Protein AF-A0A2T7CM44-F1 (afdb_monomer_lite)

Secondary structure (DSSP, 8-state):
---SSS-THHHHHHHHTT---SS-EEEPPPTTS-S--EEE--HHHIIIIISTTS-HHHHHHHHHH---B---HHHHHHSPPPPIIIIITS-------TT-SSS-HHHHHHHHHHTTGGGT--------

InterPro domains:
  IPR029058 Alpha/Beta hydrolase fold [G3DSA:3.40.50.1820] (1-124)
  IPR045889 Methylesterase/Alpha-hydroxynitrile lyase [PTHR10992] (1-114)

Sequence (128 aa):
MPDCTSPPGHVLLQGANRESQMDNETKPQDGDGKLPASFMFGPQFTEQNIYQLCSKEDITLAKSLKRIGSVFLEDLQVMEPLSMDRYGSVRKVYIVCKQDWTLPEEFQRWMVERTGFLNRGIRLYVSL

Foldseek 3Di:
DAAQQAQRLPLVVVLVVPDDPDVKDWDPQDPVNPRHIKIWQDLVCCCVAVQVVHDPVVSVVCVVPTDIDHPSSVVSRPDHGDHCVPPVVDADEAEAACRHRSQHSVSSVVVCVVRVCVPPYDYDHDHD

pLDDT: mean 85.15, std 14.69, range [34.69, 98.19]

Structure (mmCIF, N/CA/C/O backbone):
data_AF-A0A2T7CM44-F1
#
_entry.id   AF-A0A2T7CM44-F1
#
loop_
_atom_site.group_PDB
_atom_site.id
_atom_site.type_symbol
_atom_site.label_atom_id
_atom_site.label_alt_id
_atom_site.label_comp_id
_atom_site.label_asym_id
_atom_site.label_entity_id
_atom_site.label_seq_id
_atom_site.pdbx_PDB_ins_code
_atom_site.Cartn_x
_atom_site.Cartn_y
_atom_site.Cartn_z
_atom_site.occupancy
_atom_site.B_iso_or_equiv
_atom_site.auth_seq_id
_atom_site.auth_comp_id
_atom_site.auth_asym_id
_atom_site.auth_atom_id
_atom_site.pdbx_PDB_model_num
ATOM 1 N N . MET A 1 1 ? -0.786 -1.127 -8.371 1.00 83.75 1 MET A N 1
ATOM 2 C CA . MET A 1 1 ? 0.181 -2.050 -8.994 1.00 83.75 1 MET A CA 1
ATOM 3 C C . MET A 1 1 ? 0.943 -1.300 -10.077 1.00 83.75 1 MET A C 1
ATOM 5 O O . MET A 1 1 ? 0.271 -0.726 -10.926 1.00 83.75 1 MET A O 1
ATOM 9 N N . PRO A 1 2 ? 2.286 -1.264 -10.031 1.00 88.62 2 PRO A N 1
ATOM 10 C CA . PRO A 1 2 ? 3.113 -0.590 -11.036 1.00 88.62 2 PRO A CA 1
ATOM 11 C C . PRO A 1 2 ? 2.982 -1.204 -12.435 1.00 88.62 2 PRO A C 1
ATOM 13 O O . PRO A 1 2 ? 2.777 -2.413 -12.565 1.00 88.62 2 PRO A O 1
ATOM 16 N N . ASP A 1 3 ? 3.139 -0.381 -13.470 1.00 89.69 3 ASP A N 1
ATOM 17 C CA . ASP A 1 3 ? 3.302 -0.833 -14.856 1.00 89.69 3 ASP A CA 1
ATOM 18 C C . ASP A 1 3 ? 4.791 -0.859 -15.272 1.00 89.69 3 ASP A C 1
ATOM 20 O O . ASP A 1 3 ? 5.680 -0.610 -14.459 1.00 89.69 3 ASP A O 1
ATOM 24 N N . CYS A 1 4 ? 5.063 -1.228 -16.527 1.00 91.75 4 CYS A N 1
ATOM 25 C CA . CYS A 1 4 ? 6.420 -1.316 -17.090 1.00 91.75 4 CYS A CA 1
ATOM 26 C C . CYS A 1 4 ? 6.811 -0.117 -17.970 1.00 91.75 4 CYS A C 1
ATOM 28 O O . CYS A 1 4 ? 7.817 -0.160 -18.672 1.00 91.75 4 CYS A O 1
ATOM 30 N N . THR A 1 5 ? 5.978 0.916 -18.000 1.00 91.75 5 THR A N 1
ATOM 31 C CA . THR A 1 5 ? 6.087 2.076 -18.900 1.00 91.75 5 THR A CA 1
ATOM 32 C C . THR A 1 5 ? 6.280 3.390 -18.152 1.00 91.75 5 THR A C 1
ATOM 34 O O . THR A 1 5 ? 6.637 4.393 -18.756 1.00 91.75 5 THR A O 1
ATOM 37 N N . SER A 1 6 ? 6.021 3.395 -16.848 1.00 93.19 6 SER A N 1
ATOM 38 C CA . SER A 1 6 ? 6.094 4.547 -15.957 1.00 93.19 6 SER A CA 1
ATOM 39 C C . SER A 1 6 ? 6.931 4.200 -14.721 1.00 93.19 6 SER A C 1
ATOM 41 O O . SER A 1 6 ? 6.983 3.025 -14.337 1.00 93.19 6 SER A O 1
ATOM 43 N N . PRO A 1 7 ? 7.547 5.197 -14.060 1.00 94.75 7 PRO A N 1
ATOM 44 C CA . PRO A 1 7 ? 8.173 4.998 -12.758 1.00 94.75 7 PRO A CA 1
ATOM 45 C C . PRO A 1 7 ? 7.200 4.353 -11.758 1.00 94.75 7 PRO A C 1
ATOM 47 O O . PRO A 1 7 ? 6.008 4.694 -11.762 1.00 94.75 7 PRO A O 1
ATOM 50 N N . PRO A 1 8 ? 7.662 3.455 -10.867 1.00 92.62 8 PRO A N 1
ATOM 51 C CA . PRO A 1 8 ? 6.793 2.789 -9.894 1.00 92.62 8 PRO A CA 1
ATOM 52 C C . PRO A 1 8 ? 5.971 3.752 -9.023 1.00 92.62 8 PRO A C 1
ATOM 54 O O . PRO A 1 8 ? 4.828 3.441 -8.673 1.00 92.62 8 PRO A O 1
ATOM 57 N N . GLY A 1 9 ? 6.518 4.935 -8.721 1.00 91.50 9 GLY A N 1
ATOM 58 C CA . GLY A 1 9 ? 5.856 5.978 -7.934 1.00 91.50 9 GLY A CA 1
ATOM 59 C C . GLY A 1 9 ? 4.627 6.601 -8.607 1.00 91.50 9 GLY A C 1
ATOM 60 O O . GLY A 1 9 ? 3.783 7.171 -7.917 1.00 91.50 9 GLY A O 1
ATOM 61 N N . HIS A 1 10 ? 4.459 6.448 -9.928 1.00 91.25 10 HIS A N 1
ATOM 62 C CA . HIS A 1 10 ? 3.343 7.036 -10.685 1.00 91.25 10 HIS A CA 1
ATOM 63 C C . HIS A 1 10 ? 1.969 6.610 -10.148 1.00 91.25 10 HIS A C 1
ATOM 65 O O . HIS A 1 10 ? 1.040 7.411 -10.049 1.00 91.25 10 HIS A O 1
ATOM 71 N N . VAL A 1 11 ? 1.834 5.340 -9.764 1.00 88.75 11 VAL A N 1
ATOM 72 C CA . VAL A 1 11 ? 0.575 4.809 -9.223 1.00 88.75 11 VAL A CA 1
ATOM 73 C C . VAL A 1 11 ? 0.298 5.358 -7.824 1.00 88.75 11 VAL A C 1
ATOM 75 O O . VAL A 1 11 ? -0.851 5.658 -7.510 1.00 88.75 11 VAL A O 1
ATOM 78 N N . LEU A 1 12 ? 1.337 5.531 -7.006 1.00 87.56 12 LEU A N 1
ATOM 79 C CA . LEU A 1 12 ? 1.209 6.074 -5.654 1.00 87.56 12 LEU A CA 1
ATOM 80 C C . LEU A 1 12 ? 0.782 7.544 -5.684 1.00 87.56 12 LEU A C 1
ATOM 82 O O . LEU A 1 12 ? -0.133 7.917 -4.960 1.00 87.56 12 LEU A O 1
ATOM 86 N N . LEU A 1 13 ? 1.356 8.349 -6.584 1.00 86.44 13 LEU A N 1
ATOM 87 C CA . LEU A 1 13 ? 0.928 9.734 -6.816 1.00 86.44 13 LEU A CA 1
ATOM 88 C C . LEU A 1 13 ? -0.556 9.834 -7.179 1.00 86.44 13 LEU A C 1
ATOM 90 O O . LEU A 1 13 ? -1.283 10.685 -6.666 1.00 86.44 13 LEU A O 1
ATOM 94 N N . GLN A 1 14 ? -1.018 8.948 -8.062 1.00 84.50 14 GLN A N 1
ATOM 95 C CA . GLN A 1 14 ? -2.410 8.947 -8.495 1.00 84.50 14 GLN A CA 1
ATOM 96 C C . GLN A 1 14 ? -3.377 8.584 -7.357 1.00 84.50 14 GLN A C 1
ATOM 98 O O . GLN A 1 14 ? -4.503 9.088 -7.351 1.00 84.50 14 GLN A O 1
ATOM 103 N N . GLY A 1 15 ? -2.940 7.724 -6.430 1.00 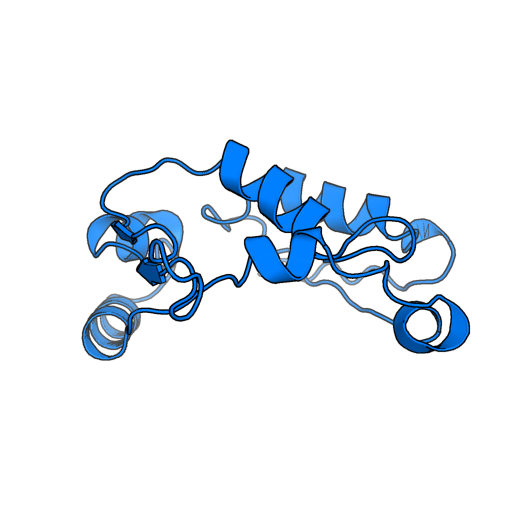77.12 15 GLY A N 1
ATOM 104 C CA . GLY A 1 15 ? -3.684 7.343 -5.229 1.00 77.12 15 GLY A CA 1
ATOM 105 C C . GLY A 1 15 ? -3.680 8.435 -4.159 1.00 77.12 15 GLY A C 1
ATOM 106 O O . GLY A 1 15 ? -4.745 8.811 -3.684 1.00 77.12 15 GLY A O 1
ATOM 107 N N . ALA A 1 16 ? -2.516 9.019 -3.860 1.00 70.12 16 ALA A N 1
ATOM 108 C CA . ALA A 1 16 ? -2.359 10.072 -2.853 1.00 70.12 16 ALA A CA 1
ATOM 109 C C . ALA A 1 16 ? -3.234 11.304 -3.140 1.00 70.12 16 ALA A C 1
ATOM 111 O O . ALA A 1 16 ? -3.832 11.866 -2.229 1.00 70.12 16 ALA A O 1
ATOM 112 N N . ASN A 1 17 ? -3.405 11.671 -4.415 1.00 61.06 17 ASN A N 1
ATOM 113 C CA . ASN A 1 17 ? -4.307 12.759 -4.823 1.00 61.06 17 ASN A CA 1
ATOM 114 C C . ASN A 1 17 ? -5.797 12.496 -4.512 1.00 61.06 17 ASN A C 1
ATOM 116 O O . ASN A 1 17 ? -6.626 13.381 -4.721 1.00 61.06 17 ASN A O 1
ATOM 120 N N . ARG A 1 18 ? -6.158 11.280 -4.086 1.00 58.12 18 ARG A N 1
ATOM 121 C CA . ARG A 1 18 ? -7.535 10.849 -3.810 1.00 58.12 18 ARG A CA 1
ATOM 122 C C . ARG A 1 18 ? -7.793 10.563 -2.330 1.00 58.12 18 ARG A C 1
ATOM 124 O O . ARG A 1 18 ? -8.949 10.359 -1.970 1.00 58.12 18 ARG A O 1
ATOM 131 N N . GLU A 1 19 ? -6.764 10.527 -1.486 1.00 60.59 19 GLU A N 1
ATOM 132 C CA . GLU A 1 19 ? -6.920 10.186 -0.071 1.00 60.59 19 GLU A CA 1
ATOM 133 C C . GLU A 1 19 ? -7.380 11.397 0.755 1.00 60.59 19 GLU A C 1
ATOM 135 O O . GLU A 1 19 ? -6.821 12.490 0.679 1.00 60.59 19 GLU A O 1
ATOM 140 N N . SER A 1 20 ? -8.409 11.195 1.583 1.00 59.41 20 SER A N 1
ATOM 141 C CA . SER A 1 20 ? -8.798 12.162 2.610 1.00 59.41 20 SER A CA 1
ATOM 142 C C . SER A 1 20 ? -7.739 12.172 3.711 1.00 59.41 20 SER A C 1
ATOM 144 O O . SER A 1 20 ? -7.554 11.183 4.424 1.00 59.41 20 SER A O 1
ATOM 146 N N . GLN A 1 21 ? -7.049 13.301 3.864 1.00 63.59 21 GLN A N 1
ATOM 147 C CA . GLN A 1 21 ? -6.116 13.521 4.961 1.00 63.59 21 GLN A CA 1
ATOM 148 C C . GLN A 1 21 ? -6.925 13.787 6.245 1.00 63.59 21 GLN A C 1
ATOM 150 O O . GLN A 1 21 ? -7.171 14.935 6.603 1.00 63.59 21 GLN A O 1
ATOM 155 N N . MET A 1 22 ? -7.433 12.719 6.876 1.00 80.44 22 MET A N 1
ATOM 156 C CA . MET A 1 22 ? -8.106 12.788 8.182 1.00 80.44 22 MET A CA 1
ATOM 157 C C . MET A 1 22 ? -7.073 13.026 9.296 1.00 80.44 22 MET A C 1
ATOM 159 O O . MET A 1 22 ? -6.436 14.070 9.341 1.00 80.44 22 MET A O 1
ATOM 163 N N . ASP A 1 23 ? -6.860 12.058 10.185 1.00 91.75 23 ASP A N 1
ATOM 164 C CA . ASP A 1 23 ? -5.866 12.122 11.260 1.00 91.75 23 ASP A CA 1
ATOM 165 C C . ASP A 1 23 ? -4.549 11.413 10.897 1.00 91.75 23 ASP A C 1
ATOM 167 O O . ASP A 1 23 ? -3.763 11.063 11.775 1.00 91.75 23 ASP A O 1
ATOM 171 N N . ASN A 1 24 ? -4.306 11.186 9.600 1.00 90.44 24 ASN A N 1
ATOM 172 C CA . ASN A 1 24 ? -3.047 10.635 9.106 1.00 90.44 24 ASN A CA 1
ATOM 173 C C . ASN A 1 24 ? -1.909 11.644 9.284 1.00 90.44 24 ASN A C 1
ATOM 175 O O . ASN A 1 24 ? -2.038 12.823 8.946 1.00 90.44 24 ASN A O 1
ATOM 179 N N . GLU A 1 25 ? -0.764 11.156 9.747 1.00 89.81 25 GLU A N 1
ATOM 180 C CA . GLU A 1 25 ? 0.431 11.964 9.949 1.00 89.81 25 GLU A CA 1
ATOM 181 C C . GLU A 1 25 ? 1.426 11.736 8.813 1.00 89.81 25 GLU A C 1
ATOM 183 O O . GLU A 1 25 ? 1.837 10.608 8.533 1.00 89.81 25 GLU A O 1
ATOM 188 N N . THR A 1 26 ? 1.858 12.829 8.191 1.00 88.88 26 THR A N 1
ATOM 189 C CA . THR A 1 26 ? 2.945 12.855 7.209 1.00 88.88 26 THR A CA 1
ATOM 190 C C . THR A 1 26 ? 4.055 13.756 7.721 1.00 88.88 26 THR A C 1
ATOM 192 O O . THR A 1 26 ? 3.786 14.889 8.128 1.00 88.88 26 THR A O 1
ATOM 195 N N . LYS A 1 27 ? 5.306 13.307 7.639 1.00 90.06 27 LYS A N 1
ATOM 196 C CA . LYS A 1 27 ? 6.472 14.187 7.779 1.00 90.06 27 LYS A CA 1
ATOM 197 C C . LYS A 1 27 ? 7.260 14.153 6.475 1.00 90.06 27 LYS A C 1
ATOM 199 O O . LYS A 1 27 ? 7.537 13.051 6.002 1.00 90.06 27 LYS A O 1
ATOM 204 N N . PRO A 1 28 ? 7.607 15.312 5.898 1.00 88.12 28 PRO A N 1
ATOM 205 C CA . PRO A 1 28 ? 8.379 15.353 4.665 1.00 88.12 28 PRO A CA 1
ATOM 206 C C . PRO A 1 28 ? 9.778 14.767 4.878 1.00 88.12 28 PRO A C 1
ATOM 208 O O . PRO A 1 28 ? 10.232 14.618 6.017 1.00 88.12 28 PRO A O 1
ATOM 211 N N . GLN A 1 29 ? 10.446 14.456 3.769 1.00 88.19 29 GLN A N 1
ATOM 212 C CA . GLN A 1 29 ? 11.865 14.118 3.765 1.00 88.19 29 GLN A CA 1
ATOM 213 C C . GLN A 1 29 ? 12.670 15.237 4.448 1.00 88.19 29 GLN A C 1
ATOM 215 O O . GLN A 1 29 ? 12.316 16.418 4.357 1.00 88.19 29 GLN A O 1
ATOM 220 N N . ASP A 1 30 ? 13.729 14.870 5.169 1.00 86.62 30 ASP A N 1
ATOM 221 C CA . ASP A 1 30 ? 14.610 15.859 5.784 1.00 86.62 30 ASP A CA 1
ATOM 222 C C . ASP A 1 30 ? 15.396 16.658 4.728 1.00 86.62 30 ASP A C 1
ATOM 224 O O . ASP A 1 30 ? 15.556 16.241 3.582 1.00 86.62 30 ASP A O 1
ATOM 228 N N . GLY A 1 31 ? 15.894 17.839 5.110 1.00 83.56 31 GLY A N 1
ATOM 229 C CA . GLY A 1 31 ? 16.580 18.741 4.173 1.00 83.56 31 GLY A CA 1
ATOM 230 C C . GLY A 1 31 ? 17.870 18.164 3.573 1.00 83.56 31 GLY A C 1
ATOM 231 O O . GLY A 1 31 ? 18.255 18.551 2.474 1.00 83.56 31 GLY A O 1
ATOM 232 N N . ASP A 1 32 ? 18.506 17.223 4.276 1.00 86.81 32 ASP A N 1
ATOM 233 C CA . ASP A 1 32 ? 19.708 16.511 3.823 1.00 86.81 32 ASP A CA 1
ATOM 234 C C . ASP A 1 32 ? 19.386 15.290 2.939 1.00 86.81 32 ASP A C 1
ATOM 236 O O . ASP A 1 32 ? 20.302 14.656 2.409 1.00 86.81 32 ASP A O 1
ATOM 240 N N . GLY A 1 33 ? 18.110 14.916 2.824 1.00 81.25 33 GLY A N 1
ATOM 241 C CA . GLY A 1 33 ? 17.641 13.761 2.067 1.00 81.25 33 GLY A CA 1
ATOM 242 C C . GLY A 1 33 ? 17.988 12.391 2.667 1.00 81.25 33 GLY A C 1
ATOM 243 O O . GLY A 1 33 ? 17.810 11.380 1.991 1.00 81.25 33 GLY A O 1
ATOM 244 N N . LYS A 1 34 ? 18.481 12.330 3.908 1.00 83.56 34 LYS A N 1
ATOM 245 C CA . LYS A 1 34 ? 18.921 11.095 4.584 1.00 83.56 34 LYS A CA 1
ATOM 246 C C . LYS A 1 34 ? 17.764 10.297 5.175 1.00 83.56 34 LYS A C 1
ATOM 248 O O . LYS A 1 34 ? 17.878 9.077 5.304 1.00 83.56 34 LYS A O 1
ATOM 253 N N . LEU A 1 35 ? 16.689 10.969 5.578 1.00 85.81 35 LEU A N 1
ATOM 254 C CA . LEU A 1 35 ? 15.500 10.341 6.143 1.00 85.81 35 LEU A CA 1
ATOM 255 C C . LEU A 1 35 ? 14.336 10.516 5.171 1.00 85.81 35 LEU A C 1
ATOM 257 O O . LEU A 1 35 ? 13.943 11.658 4.935 1.00 85.81 35 LEU A O 1
ATOM 261 N N . PRO A 1 36 ? 13.766 9.420 4.633 1.00 90.38 36 PRO A N 1
ATOM 262 C CA . PRO A 1 36 ? 12.675 9.510 3.673 1.00 90.38 36 PRO A CA 1
ATOM 263 C C . PRO A 1 36 ? 11.438 10.140 4.316 1.00 90.38 36 PRO A C 1
ATOM 265 O O . PRO A 1 36 ? 11.272 10.104 5.542 1.00 90.38 36 PRO A O 1
ATOM 268 N N . ALA A 1 37 ? 10.533 10.661 3.484 1.00 91.25 37 ALA A N 1
ATOM 269 C CA . ALA A 1 37 ? 9.238 11.123 3.963 1.00 91.25 37 ALA A CA 1
ATOM 270 C C . ALA A 1 37 ? 8.538 9.996 4.733 1.00 91.25 37 ALA A C 1
ATOM 272 O O . ALA A 1 37 ? 8.450 8.858 4.265 1.00 91.25 37 ALA A O 1
ATOM 273 N N . SER A 1 38 ? 8.067 10.300 5.938 1.00 92.19 38 SER A N 1
ATOM 274 C CA . SER A 1 38 ? 7.439 9.322 6.820 1.00 92.19 38 SER A CA 1
ATOM 275 C C . SER A 1 38 ? 5.930 9.502 6.860 1.00 92.19 38 SER A C 1
ATOM 277 O O . SER A 1 38 ? 5.413 10.612 6.731 1.00 92.19 38 SER A O 1
ATOM 279 N N . PHE A 1 39 ? 5.230 8.393 7.044 1.00 91.00 39 PHE A N 1
ATOM 280 C CA . PHE A 1 39 ? 3.783 8.321 7.025 1.00 91.00 39 PHE A CA 1
ATOM 281 C C . PHE A 1 39 ? 3.279 7.373 8.112 1.00 91.00 39 PHE A C 1
ATOM 283 O O . PHE A 1 39 ? 3.856 6.304 8.349 1.00 91.00 39 PHE A O 1
ATOM 290 N N . MET A 1 40 ? 2.183 7.753 8.761 1.00 92.12 40 MET A N 1
ATOM 291 C CA . MET A 1 40 ? 1.482 6.917 9.724 1.00 92.12 40 MET A CA 1
ATOM 292 C C . MET A 1 40 ? -0.027 7.122 9.619 1.00 92.12 40 MET A C 1
ATOM 294 O O . MET A 1 40 ? -0.521 8.247 9.668 1.00 92.12 40 MET A O 1
ATOM 298 N N . PHE A 1 41 ? -0.766 6.013 9.537 1.00 91.19 41 PHE A N 1
ATOM 299 C CA . PHE A 1 41 ? -2.223 6.054 9.589 1.00 91.19 41 PHE A CA 1
ATOM 300 C C . PHE A 1 41 ? -2.723 6.420 10.987 1.00 91.19 41 PHE A C 1
ATOM 302 O O . PHE A 1 41 ? -2.430 5.721 11.973 1.00 91.19 41 PHE A O 1
ATOM 309 N N . GLY A 1 42 ? -3.548 7.462 11.046 1.00 92.25 42 GLY A N 1
ATOM 310 C CA . GLY A 1 42 ? -4.181 7.929 12.269 1.00 92.25 42 GLY A CA 1
ATOM 311 C C . GLY A 1 42 ? -5.165 6.908 12.851 1.00 92.25 42 GLY A C 1
ATOM 312 O O . GLY A 1 42 ? -5.632 5.999 12.146 1.00 92.25 42 GLY A O 1
ATOM 313 N N . PRO A 1 43 ? -5.446 6.960 14.163 1.00 92.56 43 PRO A N 1
ATOM 314 C CA . PRO A 1 43 ? -6.373 6.037 14.812 1.00 92.56 43 PRO A CA 1
ATOM 315 C C . PRO A 1 43 ? -7.798 6.060 14.233 1.00 92.56 43 PRO A C 1
ATOM 317 O O . PRO A 1 43 ? -8.384 4.981 14.121 1.00 92.56 43 PRO A O 1
ATOM 320 N N . GLN A 1 44 ? -8.337 7.222 13.855 1.00 92.94 44 GLN A N 1
ATOM 321 C CA . GLN A 1 44 ? -9.668 7.365 13.253 1.00 92.94 44 GLN A CA 1
ATOM 322 C C . GLN A 1 44 ? -9.668 6.849 11.817 1.00 92.94 44 GLN A C 1
ATOM 324 O O . GLN A 1 44 ? -10.519 6.031 11.477 1.00 92.94 44 GLN A O 1
ATOM 329 N N . PHE A 1 45 ? -8.676 7.223 11.003 1.00 92.50 45 PHE A N 1
ATOM 330 C CA . PHE A 1 45 ? -8.529 6.707 9.640 1.00 92.50 45 PHE A CA 1
ATOM 331 C C . PHE A 1 45 ? -8.400 5.187 9.612 1.00 92.50 45 PHE A C 1
ATOM 333 O O . PHE A 1 45 ? -9.026 4.515 8.797 1.00 92.50 45 PHE A O 1
ATOM 340 N N . THR A 1 46 ? -7.638 4.621 10.546 1.00 93.19 46 THR A N 1
ATOM 341 C CA . THR A 1 46 ? -7.483 3.164 10.641 1.00 93.19 46 THR A CA 1
ATOM 342 C C . THR A 1 46 ? -8.812 2.471 10.905 1.00 93.19 46 THR A C 1
ATOM 344 O O . THR A 1 46 ? -9.097 1.453 10.288 1.00 93.19 46 THR A O 1
ATOM 347 N N . GLU A 1 47 ? -9.629 3.013 11.802 1.00 94.38 47 GLU A N 1
ATOM 348 C CA . GLU A 1 47 ? -10.923 2.428 12.149 1.00 94.38 47 GLU A CA 1
ATOM 349 C C . GLU A 1 47 ? -11.971 2.633 11.050 1.00 94.38 47 GLU A C 1
ATOM 351 O O . GLU A 1 47 ? -12.731 1.718 10.756 1.00 94.38 47 GLU A O 1
ATOM 356 N N . GLN A 1 48 ? -11.987 3.806 10.418 1.00 93.00 48 GLN A N 1
ATOM 357 C CA . GLN A 1 48 ? -13.040 4.192 9.481 1.00 93.00 48 GLN A CA 1
ATOM 358 C C . GLN A 1 48 ? -12.756 3.811 8.027 1.00 93.00 48 GLN A C 1
ATOM 360 O O . GLN A 1 48 ? -13.714 3.685 7.278 1.00 93.00 48 GLN A O 1
ATOM 365 N N . ASN A 1 49 ? -11.494 3.617 7.621 1.00 91.75 49 ASN A N 1
ATOM 366 C CA . ASN A 1 49 ? -11.141 3.384 6.211 1.00 91.75 49 ASN A CA 1
ATOM 367 C C . ASN A 1 49 ? -10.316 2.117 5.943 1.00 91.75 49 ASN A C 1
ATOM 369 O O . ASN A 1 49 ? -10.331 1.626 4.812 1.00 91.75 49 ASN A O 1
ATOM 373 N N . ILE A 1 50 ? -9.565 1.620 6.935 1.00 93.19 50 ILE A N 1
ATOM 374 C CA . ILE A 1 50 ? -8.728 0.414 6.779 1.00 93.19 50 ILE A CA 1
ATOM 375 C C . ILE A 1 50 ? -9.421 -0.818 7.378 1.00 93.19 50 ILE A C 1
ATOM 377 O O . ILE A 1 50 ? -9.416 -1.886 6.772 1.00 93.19 50 ILE A O 1
ATOM 381 N N . TYR A 1 51 ? -9.998 -0.676 8.574 1.00 95.94 51 TYR A N 1
ATOM 382 C CA . TYR A 1 51 ? -10.605 -1.760 9.357 1.00 95.94 51 TYR A CA 1
ATOM 383 C C . TYR A 1 51 ? -12.123 -1.589 9.543 1.00 95.94 51 TYR A C 1
ATOM 385 O O . TYR A 1 51 ? -12.712 -2.179 10.445 1.00 95.94 51 TYR A O 1
ATOM 393 N N . GLN A 1 52 ? -12.780 -0.812 8.684 1.00 94.94 52 GLN A N 1
ATOM 394 C CA . GLN A 1 52 ? -14.201 -0.459 8.764 1.00 94.94 52 GLN A CA 1
ATOM 395 C C . GLN A 1 52 ? -15.159 -1.656 8.729 1.00 94.94 52 GLN A C 1
ATOM 397 O O . GLN A 1 52 ? -16.284 -1.554 9.211 1.00 94.94 52 GLN A O 1
ATOM 402 N N . LEU A 1 53 ? -14.716 -2.791 8.177 1.00 96.88 53 LEU A N 1
ATOM 403 C CA . LEU A 1 53 ? -15.462 -4.057 8.156 1.00 96.88 53 LEU A CA 1
ATOM 404 C C . LEU A 1 53 ? -14.845 -5.142 9.055 1.00 96.88 53 LEU A C 1
ATOM 406 O O . LEU A 1 53 ? -15.280 -6.293 9.014 1.00 96.88 53 LEU A O 1
ATOM 410 N N . CYS A 1 54 ? -13.823 -4.808 9.842 1.00 97.00 54 CYS A N 1
ATOM 411 C CA . CYS A 1 54 ? -13.129 -5.754 10.712 1.00 97.00 54 CYS A CA 1
ATOM 412 C C . CYS A 1 54 ? -13.715 -5.775 12.130 1.00 97.00 54 CYS A C 1
ATOM 414 O O . CYS A 1 54 ? -14.517 -4.926 12.525 1.00 97.00 54 CYS A O 1
ATOM 416 N N . SER A 1 55 ? -13.294 -6.769 12.914 1.00 97.94 55 SER A N 1
ATOM 417 C CA . SER A 1 55 ? -13.668 -6.883 14.323 1.00 97.94 55 SER A CA 1
ATOM 418 C C . SER A 1 55 ? -13.011 -5.793 15.184 1.00 97.94 55 SER A C 1
ATOM 420 O O . SER A 1 55 ? -12.007 -5.180 14.806 1.00 97.94 55 SER A O 1
ATOM 422 N N . LYS A 1 56 ? -13.545 -5.560 16.390 1.00 96.88 56 LYS A N 1
ATOM 423 C CA . LYS A 1 56 ? -12.943 -4.607 17.342 1.00 96.88 56 LYS A CA 1
ATOM 424 C C . LYS A 1 56 ? -11.590 -5.096 17.854 1.00 96.88 56 LYS A C 1
ATOM 426 O O . LYS A 1 56 ? -10.716 -4.283 18.170 1.00 96.88 56 LYS A O 1
ATOM 431 N N . GLU A 1 57 ? -11.423 -6.408 17.934 1.00 98.06 57 GLU A N 1
ATOM 432 C CA . GLU A 1 57 ? -10.192 -7.083 18.316 1.00 98.06 57 GLU A CA 1
ATOM 433 C C . GLU A 1 57 ? -9.083 -6.773 17.302 1.00 98.06 57 GLU A C 1
ATOM 435 O O . GLU A 1 57 ? -8.002 -6.341 17.706 1.00 98.06 57 GLU A O 1
ATOM 440 N N . ASP A 1 58 ? -9.378 -6.866 16.001 1.00 98.19 58 ASP A N 1
ATOM 441 C CA . ASP A 1 58 ? -8.431 -6.524 14.930 1.00 98.19 58 ASP A CA 1
ATOM 442 C C . ASP A 1 58 ? -8.064 -5.037 14.946 1.00 98.19 58 ASP A C 1
ATOM 444 O O . ASP A 1 58 ? -6.890 -4.686 14.834 1.00 98.19 58 ASP A O 1
ATOM 448 N N . ILE A 1 59 ? -9.044 -4.150 15.155 1.00 96.75 59 ILE A N 1
ATOM 449 C CA . ILE A 1 59 ? -8.798 -2.702 15.265 1.00 96.75 59 ILE A CA 1
ATOM 450 C C . ILE A 1 59 ? -7.872 -2.403 16.451 1.00 96.75 59 ILE A C 1
ATOM 452 O O . ILE A 1 59 ? -6.937 -1.604 16.337 1.00 96.75 59 ILE A O 1
ATOM 456 N N . THR A 1 60 ? -8.117 -3.041 17.597 1.00 97.19 60 THR A N 1
ATOM 457 C CA . THR A 1 60 ? -7.300 -2.873 18.808 1.00 97.19 60 THR A CA 1
ATOM 458 C C . THR A 1 60 ? -5.879 -3.382 18.584 1.00 97.19 60 THR A C 1
ATOM 460 O O . THR A 1 60 ? -4.916 -2.694 18.934 1.00 97.19 60 THR A O 1
ATOM 463 N N . LEU A 1 61 ? -5.737 -4.546 17.946 1.00 97.88 61 LEU A N 1
ATOM 464 C CA . LEU A 1 61 ? -4.442 -5.123 17.599 1.00 97.88 61 LEU A CA 1
ATOM 465 C C . LEU A 1 61 ? -3.676 -4.241 16.603 1.00 97.88 61 LEU A C 1
ATOM 467 O O . LEU A 1 61 ? -2.492 -3.969 16.787 1.00 97.88 61 LEU A O 1
ATOM 471 N N . ALA A 1 62 ? -4.347 -3.721 15.577 1.00 95.88 62 ALA A N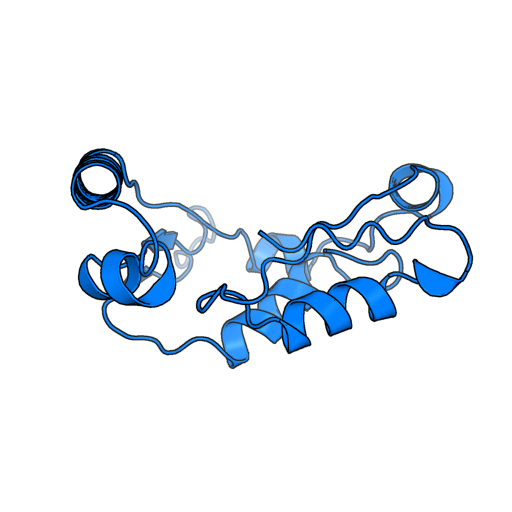 1
ATOM 472 C CA . ALA A 1 62 ? -3.737 -2.802 14.627 1.00 95.88 62 ALA A CA 1
ATOM 473 C C . ALA A 1 62 ? -3.250 -1.524 15.326 1.00 95.88 62 ALA A C 1
ATOM 475 O O . ALA A 1 62 ? -2.124 -1.079 15.103 1.00 95.88 62 ALA A O 1
ATOM 476 N N . LYS A 1 63 ? -4.059 -0.937 16.217 1.00 93.62 63 LYS A N 1
ATOM 477 C CA . LYS A 1 63 ? -3.675 0.259 16.987 1.00 93.62 63 LYS A CA 1
ATOM 478 C C . LYS A 1 63 ? -2.456 0.015 17.889 1.00 93.62 63 LYS A C 1
ATOM 480 O O . LYS A 1 63 ? -1.663 0.940 18.038 1.00 93.62 63 LYS A O 1
ATOM 485 N N . SER A 1 64 ? -2.270 -1.189 18.436 1.00 95.25 64 SER A N 1
ATOM 486 C CA . SER A 1 64 ? -1.116 -1.508 19.294 1.00 95.25 64 SER A CA 1
ATOM 487 C C . SER A 1 64 ? 0.164 -1.854 18.524 1.00 95.25 64 SER A C 1
ATOM 489 O O . SER A 1 64 ? 1.257 -1.663 19.055 1.00 95.25 64 SER A O 1
ATOM 491 N N . LEU A 1 65 ? 0.049 -2.335 17.280 1.00 95.56 65 LEU A N 1
ATOM 492 C CA . LEU A 1 65 ? 1.192 -2.786 16.474 1.00 95.56 65 LEU A CA 1
ATOM 493 C C . LEU A 1 65 ? 1.659 -1.790 15.406 1.00 95.56 65 LEU A C 1
ATOM 495 O O . LEU A 1 65 ? 2.772 -1.932 14.894 1.00 95.56 65 LEU A O 1
ATOM 499 N N . LYS A 1 66 ? 0.830 -0.810 15.028 1.00 91.81 66 LYS A N 1
ATOM 500 C CA . LYS A 1 66 ? 1.171 0.166 13.982 1.00 91.81 66 LYS A CA 1
ATOM 501 C C . LYS A 1 66 ? 2.449 0.934 14.316 1.00 91.81 66 LYS A C 1
ATOM 503 O O . LYS A 1 66 ? 2.671 1.379 15.439 1.00 91.81 66 LYS A O 1
ATOM 508 N N . ARG A 1 67 ? 3.270 1.142 13.288 1.00 92.94 67 ARG A N 1
ATOM 509 C CA . ARG A 1 67 ? 4.533 1.881 13.350 1.00 92.94 67 ARG A CA 1
ATOM 510 C C . ARG A 1 67 ? 4.608 2.860 12.191 1.00 92.94 67 ARG A C 1
ATOM 512 O O . ARG A 1 67 ? 3.965 2.660 11.165 1.00 92.94 67 ARG A O 1
ATOM 519 N N . ILE A 1 68 ? 5.387 3.916 12.388 1.00 93.19 68 ILE A N 1
ATOM 520 C CA . ILE A 1 68 ? 5.684 4.886 11.339 1.00 93.19 68 ILE A CA 1
ATOM 521 C C . ILE A 1 68 ? 6.422 4.152 10.214 1.00 93.19 68 ILE A C 1
ATOM 523 O O . ILE A 1 68 ? 7.348 3.381 10.483 1.00 93.19 68 ILE A O 1
ATOM 527 N N . GLY A 1 69 ? 5.997 4.381 8.976 1.00 92.19 69 GLY A N 1
ATOM 528 C CA . GLY A 1 69 ? 6.618 3.837 7.773 1.00 92.19 69 GLY A CA 1
ATOM 529 C C . GLY A 1 69 ? 6.975 4.932 6.776 1.00 92.19 69 GLY A C 1
ATOM 530 O O . GLY A 1 69 ? 6.866 6.119 7.071 1.00 92.19 69 GLY A O 1
ATOM 531 N N . SER A 1 70 ? 7.393 4.524 5.583 1.00 92.06 70 SER A N 1
ATOM 532 C CA . SER A 1 70 ? 7.570 5.400 4.427 1.00 92.06 70 SER A CA 1
ATOM 533 C C . SER A 1 70 ? 7.052 4.688 3.186 1.00 92.06 70 SER A C 1
ATOM 535 O O . SER A 1 70 ? 7.197 3.471 3.058 1.00 92.06 70 SER A O 1
ATOM 537 N N . VAL A 1 71 ? 6.448 5.453 2.280 1.00 89.12 71 VAL A N 1
ATOM 538 C CA . VAL A 1 71 ? 6.076 4.979 0.941 1.00 89.12 71 VAL A CA 1
ATOM 539 C C . VAL A 1 71 ? 7.225 5.113 -0.062 1.00 89.12 71 VAL A C 1
ATOM 541 O O . VAL A 1 71 ? 7.079 4.640 -1.185 1.00 89.12 71 VAL A O 1
ATOM 544 N N . PHE A 1 72 ? 8.350 5.729 0.335 1.00 91.88 72 PHE A N 1
ATOM 545 C CA . PHE A 1 72 ? 9.532 5.976 -0.503 1.00 91.88 72 PHE A CA 1
ATOM 546 C C . PHE A 1 72 ? 9.174 6.635 -1.839 1.00 91.88 72 PHE A C 1
ATOM 548 O O . PHE A 1 72 ? 9.677 6.259 -2.896 1.00 91.88 72 PHE A O 1
ATOM 555 N N . LEU A 1 73 ? 8.227 7.575 -1.810 1.00 90.25 73 LEU A N 1
ATOM 556 C CA . LEU A 1 73 ? 7.632 8.116 -3.025 1.00 90.25 73 LEU A CA 1
ATOM 557 C C . LEU A 1 73 ? 8.673 8.851 -3.872 1.00 90.25 73 LEU A C 1
ATOM 559 O O . LEU A 1 73 ? 8.680 8.705 -5.091 1.00 90.25 73 LEU A O 1
ATOM 563 N N . GLU A 1 74 ? 9.551 9.599 -3.216 1.00 88.75 74 GLU A N 1
ATOM 564 C CA . GLU A 1 74 ? 10.630 10.366 -3.826 1.00 88.75 74 GLU A CA 1
ATOM 565 C C . GLU A 1 74 ? 11.595 9.442 -4.585 1.00 88.75 74 GLU A C 1
ATOM 567 O O . GLU A 1 74 ? 11.877 9.674 -5.762 1.00 88.75 74 GLU A O 1
ATOM 572 N N . ASP A 1 75 ? 12.000 8.332 -3.962 1.00 91.25 75 ASP A N 1
ATOM 573 C CA . ASP A 1 75 ? 12.867 7.325 -4.582 1.00 91.25 75 ASP A CA 1
ATOM 574 C C . ASP A 1 75 ? 12.160 6.621 -5.752 1.00 91.25 75 ASP A C 1
ATOM 576 O O . ASP A 1 75 ? 12.715 6.462 -6.841 1.00 91.25 75 ASP A O 1
ATOM 580 N N . LEU A 1 76 ? 10.899 6.222 -5.560 1.00 93.25 76 LEU A N 1
ATOM 581 C CA . LEU A 1 76 ? 10.124 5.484 -6.562 1.00 93.25 76 LEU A CA 1
ATOM 582 C C . LEU A 1 76 ? 9.730 6.335 -7.779 1.00 93.25 76 LEU A C 1
ATOM 584 O O . LEU A 1 76 ? 9.380 5.770 -8.820 1.00 93.25 76 LEU A O 1
ATOM 588 N N . GLN A 1 77 ? 9.736 7.664 -7.664 1.00 91.12 77 GLN A N 1
ATOM 589 C CA . GLN A 1 77 ? 9.457 8.582 -8.774 1.00 91.12 77 GLN A CA 1
ATOM 590 C C . GLN A 1 77 ? 10.635 8.724 -9.735 1.00 91.12 77 GLN A C 1
ATOM 592 O O . GLN A 1 77 ? 10.414 8.882 -10.934 1.00 91.12 77 GLN A O 1
ATOM 597 N N . VAL A 1 78 ? 11.863 8.676 -9.217 1.00 92.31 78 VAL A N 1
ATOM 598 C CA . VAL A 1 78 ? 13.085 8.823 -10.023 1.00 92.31 78 VAL A CA 1
ATOM 599 C C . VAL A 1 78 ? 13.618 7.486 -10.535 1.00 92.31 78 VAL A C 1
ATOM 601 O O . VAL A 1 78 ? 14.535 7.454 -11.351 1.00 92.31 78 VAL A O 1
ATOM 604 N N . MET A 1 79 ? 13.051 6.375 -10.065 1.00 95.00 79 MET A N 1
ATOM 605 C CA . MET A 1 79 ? 13.372 5.047 -10.569 1.00 95.00 79 MET A CA 1
ATOM 606 C C . MET A 1 79 ? 12.903 4.849 -12.012 1.00 95.00 79 MET A C 1
ATOM 608 O O . MET A 1 79 ? 11.765 5.158 -12.370 1.00 95.00 79 MET A O 1
ATOM 612 N N . GLU A 1 80 ? 13.759 4.207 -12.806 1.00 95.75 80 GLU A N 1
ATOM 613 C CA . GLU A 1 80 ? 13.387 3.707 -14.127 1.00 95.75 80 GLU A CA 1
ATOM 614 C C . GLU A 1 80 ? 12.196 2.732 -14.045 1.00 95.75 80 GLU A C 1
ATOM 616 O O . GLU A 1 80 ? 12.063 1.985 -13.062 1.00 95.75 80 GLU A O 1
ATOM 621 N N . PRO A 1 81 ? 11.336 2.685 -15.080 1.00 95.00 81 PRO A N 1
ATOM 622 C CA . PRO A 1 81 ? 10.242 1.728 -15.144 1.00 95.00 81 PRO A CA 1
ATOM 623 C C . PRO A 1 81 ? 10.709 0.279 -14.973 1.00 95.00 81 PRO A C 1
ATOM 625 O O . PRO A 1 81 ? 11.792 -0.128 -15.405 1.00 95.00 81 PRO A O 1
ATOM 628 N N . LEU A 1 82 ? 9.850 -0.547 -14.376 1.00 93.50 82 LEU A N 1
ATOM 629 C CA . LEU A 1 82 ? 10.144 -1.968 -14.203 1.00 93.50 82 LEU A CA 1
ATOM 630 C C . LEU A 1 82 ? 10.222 -2.669 -15.566 1.00 93.50 82 LEU A C 1
ATOM 632 O O . LEU A 1 82 ? 9.319 -2.551 -16.390 1.00 93.50 82 LEU A O 1
ATOM 636 N N . SER A 1 83 ? 11.273 -3.460 -15.794 1.00 93.31 83 SER A N 1
ATOM 637 C CA . SER A 1 83 ? 11.508 -4.079 -17.108 1.00 93.31 83 SER A CA 1
ATOM 638 C C . SER A 1 83 ? 10.445 -5.110 -17.513 1.00 93.31 83 SER A C 1
ATOM 640 O O . SER A 1 83 ? 9.997 -5.933 -16.707 1.00 93.31 83 SER A O 1
ATOM 642 N N . MET A 1 84 ? 10.101 -5.120 -18.806 1.00 90.44 84 MET A N 1
ATOM 643 C CA . MET A 1 84 ? 9.169 -6.091 -19.392 1.00 90.44 84 MET A CA 1
ATOM 644 C C . MET A 1 84 ? 9.705 -7.526 -19.359 1.00 90.44 84 MET A C 1
ATOM 646 O O . MET A 1 84 ? 8.955 -8.442 -19.028 1.00 90.44 84 MET A O 1
ATOM 650 N N . ASP A 1 85 ? 10.995 -7.726 -19.630 1.00 92.62 85 ASP A N 1
ATOM 651 C CA . ASP A 1 85 ? 11.590 -9.070 -19.698 1.00 92.62 85 ASP A CA 1
ATOM 652 C C . ASP A 1 85 ? 11.676 -9.754 -18.325 1.00 92.62 85 ASP A C 1
ATOM 654 O O . ASP A 1 85 ? 11.678 -10.984 -18.234 1.00 92.62 85 ASP A O 1
ATOM 658 N N . ARG A 1 86 ? 11.699 -8.970 -17.236 1.00 92.62 86 ARG A N 1
ATOM 659 C CA . ARG A 1 86 ? 11.714 -9.480 -15.857 1.00 92.62 86 ARG A CA 1
ATOM 660 C C . ARG A 1 86 ? 10.365 -9.288 -15.178 1.00 92.62 86 ARG A C 1
ATOM 662 O O . ARG A 1 86 ? 9.574 -10.216 -15.102 1.00 92.62 86 ARG A O 1
ATOM 669 N N . TYR A 1 87 ? 10.066 -8.085 -14.694 1.00 91.38 87 TYR A N 1
ATOM 670 C CA . TYR A 1 87 ? 8.821 -7.837 -13.964 1.00 91.38 87 TYR A CA 1
ATOM 671 C C . TYR A 1 87 ? 7.590 -8.103 -14.840 1.00 91.38 87 TYR A C 1
ATOM 673 O O . TYR A 1 87 ? 6.622 -8.714 -14.385 1.00 91.38 87 TYR A O 1
ATOM 681 N N . GLY A 1 88 ? 7.626 -7.689 -16.108 1.00 88.94 88 GLY A N 1
ATOM 682 C CA . GLY A 1 88 ? 6.531 -7.887 -17.059 1.00 88.94 88 GLY A CA 1
ATOM 683 C C . GLY A 1 88 ? 6.256 -9.352 -17.417 1.00 88.94 88 GLY A C 1
ATOM 684 O O . GLY A 1 88 ? 5.098 -9.692 -17.655 1.00 88.94 88 GLY A O 1
ATOM 685 N N . SER A 1 89 ? 7.271 -10.223 -17.393 1.00 88.81 89 SER A N 1
ATOM 686 C CA . SER A 1 89 ? 7.155 -11.628 -17.814 1.00 88.81 89 SER A CA 1
ATOM 687 C C . SER A 1 89 ? 6.480 -12.527 -16.775 1.00 88.81 89 SER A C 1
ATOM 689 O O . SER A 1 89 ? 5.924 -13.573 -17.118 1.00 88.81 89 SER A O 1
ATOM 691 N N . VAL A 1 90 ? 6.459 -12.108 -15.508 1.00 88.69 90 VAL A N 1
ATOM 692 C CA . VAL A 1 90 ? 5.787 -12.844 -14.434 1.00 88.69 90 VAL A CA 1
ATOM 693 C C . VAL A 1 90 ? 4.269 -12.697 -14.557 1.00 88.69 90 VAL A C 1
ATOM 695 O O . VAL A 1 90 ? 3.742 -11.582 -14.658 1.00 88.69 90 VAL A O 1
ATOM 698 N N . ARG A 1 91 ? 3.559 -13.835 -14.491 1.00 86.56 91 ARG A N 1
ATOM 699 C CA . ARG A 1 91 ? 2.095 -13.873 -14.359 1.00 86.56 91 ARG A CA 1
ATOM 700 C C . ARG A 1 91 ? 1.687 -13.204 -13.055 1.00 86.56 91 ARG A C 1
ATOM 702 O O . ARG A 1 91 ? 2.174 -13.563 -11.989 1.00 86.56 91 ARG A O 1
ATOM 709 N N . LYS A 1 92 ? 0.753 -12.271 -13.147 1.00 83.69 92 LYS A N 1
ATOM 710 C CA . LYS A 1 92 ? 0.248 -11.516 -12.006 1.00 83.69 92 LYS A CA 1
ATOM 711 C C . LYS A 1 92 ? -1.220 -11.883 -11.781 1.00 83.69 92 LYS A C 1
ATOM 713 O O . LYS A 1 92 ? -1.932 -12.220 -12.727 1.00 83.69 92 LYS A O 1
ATOM 718 N N . VAL A 1 93 ? -1.668 -11.783 -10.536 1.00 85.62 93 VAL A N 1
ATOM 719 C CA . VAL A 1 93 ? -3.075 -11.890 -10.129 1.00 85.62 93 VAL A CA 1
ATOM 720 C C . VAL A 1 93 ? -3.368 -10.703 -9.219 1.00 85.62 93 VAL A C 1
ATOM 722 O O . VAL A 1 93 ? -2.531 -10.354 -8.391 1.00 85.62 93 VAL A O 1
ATOM 725 N N . TYR A 1 94 ? -4.533 -10.079 -9.387 1.00 85.88 94 TYR A N 1
ATOM 726 C CA . TYR A 1 94 ? -4.987 -8.971 -8.550 1.00 85.88 94 TYR A CA 1
ATOM 727 C C . TYR A 1 94 ? -6.348 -9.329 -7.952 1.00 85.88 94 TYR A C 1
ATOM 729 O O . TYR A 1 94 ? -7.269 -9.654 -8.701 1.00 85.88 94 TYR A O 1
ATOM 737 N N . ILE A 1 95 ? -6.466 -9.280 -6.625 1.00 90.12 95 ILE A N 1
ATOM 738 C CA . ILE A 1 95 ? -7.725 -9.501 -5.905 1.00 90.12 95 ILE A CA 1
ATOM 739 C C . ILE A 1 95 ? -8.316 -8.132 -5.594 1.00 90.12 95 ILE A C 1
ATOM 741 O O . ILE A 1 95 ? -7.649 -7.295 -4.994 1.00 90.12 95 ILE A O 1
ATOM 745 N N . VAL A 1 96 ? -9.546 -7.901 -6.048 1.00 89.94 96 VAL A N 1
ATOM 746 C CA . VAL A 1 96 ? -10.238 -6.626 -5.846 1.00 89.94 96 VAL A CA 1
ATOM 747 C C . VAL A 1 96 ? -11.061 -6.685 -4.566 1.00 89.94 96 VAL A C 1
ATOM 749 O O . VAL A 1 96 ? -11.982 -7.493 -4.471 1.00 89.94 96 VAL A O 1
ATOM 752 N N . CYS A 1 97 ? -10.776 -5.785 -3.628 1.00 92.94 97 CYS A N 1
ATOM 753 C CA . CYS A 1 97 ? -11.559 -5.607 -2.406 1.00 92.94 97 CYS A CA 1
ATOM 754 C C . CYS A 1 97 ? -12.609 -4.516 -2.641 1.00 92.94 97 CYS A C 1
ATOM 756 O O . CYS A 1 97 ? -12.288 -3.331 -2.606 1.00 92.94 97 CYS A O 1
ATOM 758 N N . LYS A 1 98 ? -13.860 -4.900 -2.921 1.00 93.56 98 LYS A N 1
ATOM 759 C CA . LYS A 1 98 ? -14.913 -3.958 -3.361 1.00 93.56 98 LYS A CA 1
ATOM 760 C C . LYS A 1 98 ? -15.261 -2.891 -2.327 1.00 93.56 98 LYS A C 1
ATOM 762 O O . LYS A 1 98 ? -15.633 -1.780 -2.681 1.00 93.56 98 LYS A O 1
ATOM 767 N N . GLN A 1 99 ? -15.155 -3.245 -1.051 1.00 93.62 99 GLN A N 1
ATOM 768 C CA . GLN A 1 99 ? -15.489 -2.363 0.062 1.00 93.62 99 GLN A CA 1
ATOM 769 C C . GLN A 1 99 ? -14.245 -1.753 0.717 1.00 93.62 99 GLN A C 1
ATOM 771 O O . GLN A 1 99 ? -14.328 -1.304 1.853 1.00 93.62 99 GLN A O 1
ATOM 776 N N . ASP A 1 100 ? -13.105 -1.731 0.022 1.00 91.94 100 ASP A N 1
ATOM 777 C CA . ASP A 1 100 ? -11.908 -1.023 0.474 1.00 91.94 100 ASP A CA 1
ATOM 778 C C . ASP A 1 100 ? -12.113 0.492 0.327 1.00 91.94 100 ASP A C 1
ATOM 780 O O . ASP A 1 100 ? -12.340 1.002 -0.774 1.00 91.94 100 ASP A O 1
ATOM 784 N N . TRP A 1 101 ? -12.086 1.205 1.453 1.00 90.94 101 TRP A N 1
ATOM 785 C CA . TRP A 1 101 ? -12.271 2.658 1.494 1.00 90.94 101 TRP A CA 1
ATOM 786 C C . TRP A 1 101 ? -10.946 3.418 1.415 1.00 90.94 101 TRP A C 1
ATOM 788 O O . TRP A 1 101 ? -10.947 4.611 1.120 1.00 90.94 101 TRP A O 1
ATOM 798 N N . THR A 1 102 ? -9.818 2.737 1.628 1.00 89.12 102 THR A N 1
ATOM 799 C CA . THR A 1 102 ? -8.479 3.315 1.456 1.00 89.12 102 THR A CA 1
ATOM 800 C C . THR A 1 102 ? -8.078 3.297 -0.019 1.00 89.12 102 THR A C 1
ATOM 802 O O . THR A 1 102 ? -7.572 4.283 -0.547 1.00 89.12 102 THR A O 1
ATOM 805 N N . LEU A 1 103 ? -8.369 2.200 -0.721 1.00 90.00 103 LEU A N 1
ATOM 806 C CA . LEU A 1 103 ? -8.166 2.044 -2.160 1.00 90.00 103 LEU A CA 1
ATOM 807 C C . LEU A 1 103 ? -9.509 1.738 -2.834 1.00 90.00 103 LEU A C 1
ATOM 809 O O . LEU A 1 103 ? -9.826 0.566 -3.036 1.00 90.00 103 LEU A O 1
ATOM 813 N N . PRO A 1 104 ? -10.291 2.756 -3.242 1.00 91.25 104 PRO A N 1
ATOM 814 C CA . PRO A 1 104 ? -11.599 2.541 -3.854 1.00 91.25 104 PRO A CA 1
ATOM 815 C C . PRO A 1 104 ? -11.550 1.566 -5.036 1.00 91.25 104 PRO A C 1
ATOM 817 O O . PRO A 1 104 ? -10.590 1.567 -5.815 1.00 91.25 104 PRO A O 1
ATOM 820 N N . GLU A 1 105 ? -12.606 0.767 -5.215 1.00 92.44 105 GLU A N 1
ATOM 821 C CA . GLU A 1 105 ? -12.683 -0.264 -6.262 1.00 92.44 105 GLU A CA 1
ATOM 822 C C . GLU A 1 105 ? -12.311 0.277 -7.656 1.00 92.44 105 GLU A C 1
ATOM 824 O O . GLU A 1 105 ? -11.570 -0.366 -8.403 1.00 92.44 105 GLU A O 1
ATOM 829 N N . GLU A 1 106 ? -12.773 1.479 -8.000 1.00 92.06 106 GLU A N 1
ATOM 830 C CA . GLU A 1 106 ? -12.461 2.134 -9.275 1.00 92.06 106 GLU A CA 1
ATOM 831 C C . GLU A 1 106 ? -10.958 2.356 -9.465 1.00 92.06 106 GLU A C 1
ATOM 833 O O . GLU A 1 106 ? -10.423 2.148 -10.555 1.00 92.06 106 GLU A O 1
ATOM 838 N N . PHE A 1 107 ? -10.254 2.739 -8.399 1.00 91.25 107 PHE A N 1
ATOM 839 C CA . PHE A 1 107 ? -8.810 2.920 -8.439 1.00 91.25 107 PHE A CA 1
ATOM 840 C C . PHE A 1 107 ? -8.085 1.577 -8.578 1.00 91.25 107 PHE A C 1
ATOM 842 O O . PHE A 1 107 ? -7.154 1.458 -9.376 1.00 91.25 107 PHE A O 1
ATOM 849 N N . GLN A 1 108 ? -8.554 0.537 -7.883 1.00 91.94 108 GLN A N 1
ATOM 850 C CA . GLN A 1 108 ? -8.029 -0.820 -8.052 1.00 91.94 108 GLN A CA 1
ATOM 851 C C . GLN A 1 108 ? -8.184 -1.315 -9.496 1.00 91.94 108 GLN A C 1
ATOM 853 O O . GLN A 1 108 ? -7.231 -1.832 -10.085 1.00 91.94 108 GLN A O 1
ATOM 858 N N . ARG A 1 109 ? -9.357 -1.102 -10.104 1.00 91.06 109 ARG A N 1
ATOM 859 C CA . ARG A 1 109 ? -9.629 -1.461 -11.505 1.00 91.06 109 ARG A CA 1
ATOM 860 C C . ARG A 1 109 ? -8.755 -0.676 -12.474 1.00 91.06 109 ARG A C 1
ATOM 862 O O . ARG A 1 109 ? -8.146 -1.288 -13.351 1.00 91.06 109 ARG A O 1
ATOM 869 N N . TRP A 1 110 ? -8.611 0.630 -12.259 1.00 90.56 110 TRP A N 1
ATOM 870 C CA . TRP A 1 110 ? -7.718 1.479 -13.046 1.00 90.56 110 TRP A CA 1
ATOM 871 C C . TRP A 1 110 ? -6.266 0.974 -13.013 1.0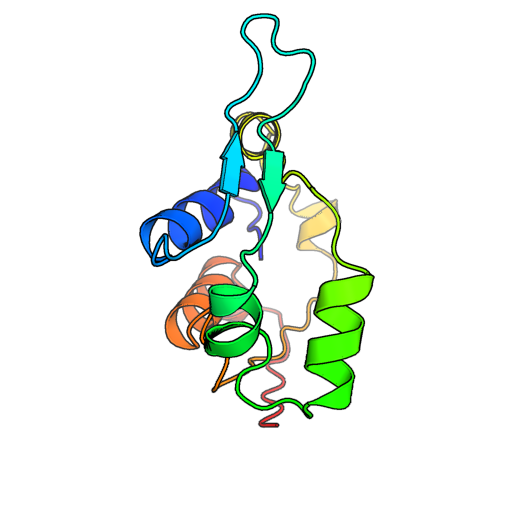0 90.56 110 TRP A C 1
ATOM 873 O O . TRP A 1 110 ? -5.622 0.877 -14.060 1.00 90.56 110 TRP A O 1
ATOM 883 N N . MET A 1 111 ? -5.759 0.568 -11.839 1.00 89.94 111 MET A N 1
ATOM 884 C CA . MET A 1 111 ? -4.416 -0.019 -11.721 1.00 89.94 111 MET A CA 1
ATOM 885 C C . MET A 1 111 ? -4.278 -1.301 -12.553 1.00 89.94 111 MET A C 1
ATOM 887 O O . MET A 1 111 ? -3.265 -1.504 -13.222 1.00 89.94 111 MET A O 1
ATOM 891 N N . VAL A 1 112 ? -5.288 -2.174 -12.536 1.00 88.25 112 VAL A N 1
ATOM 892 C CA . VAL A 1 112 ? -5.268 -3.425 -13.312 1.00 88.25 112 VAL A CA 1
ATOM 893 C C . VAL A 1 112 ? -5.306 -3.145 -14.814 1.00 88.25 112 VAL A C 1
ATOM 895 O O . VAL A 1 112 ? -4.542 -3.747 -15.565 1.00 88.25 112 VAL A O 1
ATOM 898 N N . GLU A 1 113 ? -6.146 -2.223 -15.273 1.00 86.62 113 GLU A N 1
ATOM 899 C CA . GLU A 1 113 ? -6.266 -1.884 -16.697 1.00 86.62 113 GLU A CA 1
ATOM 900 C C . GLU A 1 113 ? -4.969 -1.299 -17.261 1.00 86.62 113 GLU A C 1
ATOM 902 O O . GLU A 1 113 ? -4.511 -1.722 -18.326 1.00 86.62 113 GLU A O 1
ATOM 907 N N . ARG A 1 114 ? -4.323 -0.405 -16.506 1.00 84.69 114 ARG A N 1
ATOM 908 C CA . ARG A 1 114 ? -3.083 0.267 -16.911 1.00 84.69 114 ARG A CA 1
ATOM 909 C C . ARG A 1 114 ? -1.919 -0.693 -17.160 1.00 84.69 114 ARG A C 1
ATOM 911 O O . ARG A 1 114 ? -1.123 -0.485 -18.067 1.00 84.69 114 ARG A O 1
ATOM 918 N N . THR A 1 115 ? -1.823 -1.768 -16.385 1.00 75.44 115 THR A N 1
ATOM 919 C CA . THR A 1 115 ? -0.704 -2.728 -16.467 1.00 75.44 115 THR A CA 1
ATOM 920 C C . THR A 1 115 ? -0.766 -3.684 -17.667 1.00 75.44 115 THR A C 1
ATOM 922 O O . THR A 1 115 ? 0.042 -4.609 -17.759 1.00 75.44 115 THR A O 1
ATOM 925 N N . GLY A 1 116 ? -1.719 -3.508 -18.591 1.00 63.56 116 GLY A N 1
ATOM 926 C CA . GLY A 1 116 ? -1.857 -4.365 -19.776 1.00 63.56 116 GLY A CA 1
ATOM 927 C C . GLY A 1 116 ? -2.309 -5.795 -19.456 1.00 63.56 116 GLY A C 1
ATOM 928 O O . GLY A 1 116 ? -2.290 -6.670 -20.325 1.00 63.56 116 GLY A O 1
ATOM 929 N N . PHE A 1 117 ? -2.759 -6.033 -18.220 1.00 58.75 117 PHE A N 1
ATOM 930 C CA . PHE A 1 117 ? -3.260 -7.315 -17.717 1.00 58.75 117 PHE A CA 1
ATOM 931 C C . PHE A 1 117 ? -4.339 -7.936 -18.609 1.00 58.75 117 PHE A C 1
ATOM 933 O O . PHE A 1 117 ? -4.448 -9.157 -18.702 1.00 58.75 117 PHE A O 1
ATOM 940 N N . LEU A 1 118 ? -5.106 -7.080 -19.286 1.00 50.56 118 LEU A N 1
ATOM 941 C CA . LEU A 1 118 ? -6.186 -7.428 -20.203 1.00 50.56 118 LEU A CA 1
ATOM 942 C C . LEU A 1 118 ? -5.759 -8.336 -21.365 1.00 50.56 118 LEU A C 1
ATOM 944 O O . LEU A 1 118 ? -6.585 -9.102 -21.848 1.00 50.56 118 LEU A O 1
ATOM 948 N N . ASN A 1 119 ? -4.489 -8.300 -21.781 1.00 45.97 119 ASN A N 1
ATOM 949 C CA . ASN A 1 119 ? -4.030 -9.042 -22.959 1.00 45.97 119 ASN A CA 1
ATOM 950 C C . ASN A 1 119 ? -3.327 -10.374 -22.635 1.00 45.97 119 ASN A C 1
ATOM 952 O O . ASN A 1 119 ? -3.105 -11.164 -23.552 1.00 45.97 119 ASN A O 1
ATOM 956 N N . ARG A 1 120 ? -2.935 -10.639 -21.373 1.00 46.44 120 ARG A N 1
ATOM 957 C CA . ARG A 1 120 ? -2.120 -11.825 -20.997 1.00 46.44 120 ARG A CA 1
ATOM 958 C C . ARG A 1 120 ? -2.361 -12.401 -19.584 1.00 46.44 120 ARG A C 1
ATOM 960 O O . ARG A 1 120 ? -1.655 -13.331 -19.196 1.00 46.44 120 ARG A O 1
ATOM 967 N N . GLY A 1 121 ? -3.309 -11.880 -18.798 1.00 47.69 121 GLY A N 1
ATOM 968 C CA . GLY A 1 121 ? -3.554 -12.292 -17.403 1.00 47.69 121 GLY A CA 1
ATOM 969 C C . GLY A 1 121 ? -4.940 -12.902 -17.153 1.00 47.69 121 GLY A C 1
ATOM 970 O O . GLY A 1 121 ? -5.905 -12.590 -17.844 1.00 47.69 121 GLY A O 1
ATOM 971 N N . ILE A 1 122 ? -5.050 -13.760 -16.131 1.00 47.81 122 ILE A N 1
ATOM 972 C CA . ILE A 1 122 ? -6.333 -14.285 -15.633 1.00 47.81 122 ILE A CA 1
ATOM 973 C C . ILE A 1 122 ? -6.906 -13.276 -14.630 1.00 47.81 122 ILE A C 1
ATOM 975 O O . ILE A 1 122 ? -6.242 -12.915 -13.657 1.00 47.81 122 ILE A O 1
ATOM 979 N N . ARG A 1 123 ? -8.148 -12.832 -14.851 1.00 50.16 123 ARG A N 1
ATOM 980 C CA . ARG A 1 123 ? -8.913 -12.037 -13.880 1.00 50.16 123 ARG A CA 1
ATOM 981 C C . ARG A 1 123 ? -9.572 -12.978 -12.876 1.00 50.16 123 ARG A C 1
ATOM 983 O O . ARG A 1 123 ? -10.490 -13.707 -13.235 1.00 50.16 123 ARG A O 1
ATOM 990 N N . LEU A 1 124 ? -9.122 -12.942 -11.625 1.00 47.06 124 LEU A N 1
ATOM 991 C CA . LEU A 1 124 ? -9.827 -13.584 -10.518 1.00 47.06 124 LEU A CA 1
ATOM 992 C C . LEU A 1 124 ? -10.549 -12.504 -9.718 1.00 47.06 124 LEU A C 1
ATOM 994 O O . LEU A 1 124 ? -9.944 -11.764 -8.950 1.00 47.06 124 LEU A O 1
ATOM 998 N N . TYR A 1 125 ? -11.859 -12.411 -9.931 1.00 45.81 125 TYR A N 1
ATOM 999 C CA . TYR A 1 125 ? -12.738 -11.630 -9.073 1.00 45.81 125 TYR A CA 1
ATOM 1000 C C . TYR A 1 125 ? -13.123 -12.505 -7.887 1.00 45.81 125 TYR A C 1
ATOM 1002 O O . TYR A 1 125 ? -14.071 -13.281 -7.969 1.00 45.81 125 TYR A O 1
ATOM 1010 N N . VAL A 1 126 ? -12.374 -12.405 -6.794 1.00 38.59 126 VAL A N 1
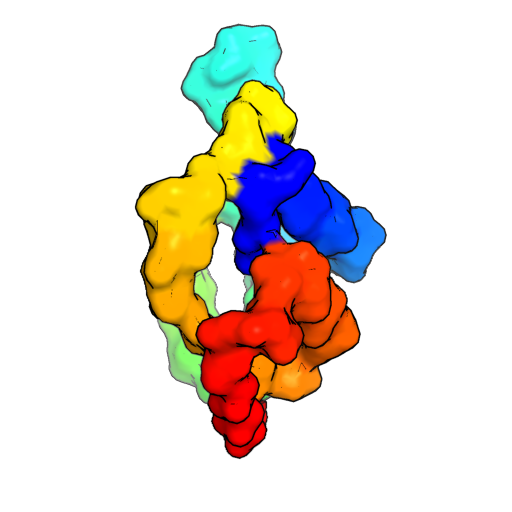ATOM 1011 C CA . VAL A 1 126 ? -12.851 -12.919 -5.511 1.00 38.59 126 VAL A CA 1
ATOM 1012 C C . VAL A 1 126 ? -13.597 -11.770 -4.853 1.00 38.59 126 VAL A C 1
ATOM 1014 O O . VAL A 1 126 ? -12.996 -10.768 -4.487 1.00 38.59 126 VAL A O 1
ATOM 1017 N N . SER A 1 127 ? -14.922 -11.880 -4.807 1.00 34.69 127 SER A N 1
ATO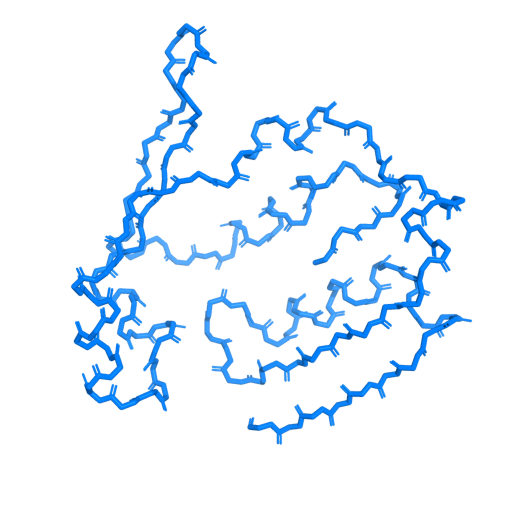M 1018 C CA . SER A 1 127 ? -15.763 -10.968 -4.040 1.00 34.69 127 SER A CA 1
ATOM 1019 C C . SER A 1 127 ? -15.817 -11.526 -2.620 1.00 34.69 127 SER A C 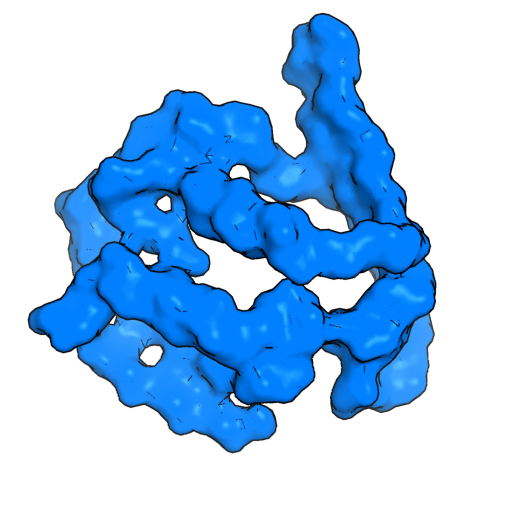1
ATOM 1021 O O . SER A 1 127 ? -16.540 -12.494 -2.392 1.00 34.69 127 SER A O 1
ATOM 1023 N N . LEU A 1 128 ? -14.993 -10.985 -1.723 1.00 42.78 128 LEU A N 1
ATOM 1024 C CA . LEU A 1 128 ? -15.195 -11.109 -0.278 1.00 42.78 128 LEU A CA 1
ATOM 1025 C C . LEU A 1 128 ? -16.022 -9.915 0.196 1.00 42.78 128 LEU A C 1
ATOM 1027 O O . LEU A 1 128 ? -15.817 -8.817 -0.379 1.00 42.78 128 LEU A O 1
#

Organism: NCBI:txid1504633

Radius of gyration: 16.58 Å; chains: 1; bounding box: 36×33×42 Å